Protein AF-A0A3N9VZ91-F1 (afdb_monomer_lite)

InterPro domains:
  IPR015421 Pyridoxal phosphate-dependent transferase, major domain [G3DSA:3.40.640.10] (57-132)
  IPR015424 Pyridoxal phosphate-dependent transferase [SSF53383] (10-124)
  IPR051151 Group II amino acid decarboxylase [PTHR46101] (21-131)

Sequence (132 aa):
MTGHQSLSLADAADLSHAPIDVTAVLDHLIHESDAAAATSIGFPGAVDLHYGEVLTRLGNRLWNNIGDPADLGGVAHTRVLERAVIAWVADTLAMPLDDRWGYVTTGGTEGNLSALHTAHHRHPTARIYYST

Radius of gyration: 21.86 Å; chains: 1; bounding box: 55×38×54 Å

Organism: NCBI:txid2203716

Foldseek 3Di:
DPDDPPDDLCRLPDPVDPDHPPVSNVVVVVVVCVVCVVPPPPDPDDPPDDCPVVCVVPVVDDEDPPDALPDPDDDRYDSVVQVVVQVVVCVVVVHDPVPGGDGDDPDDVVVVVVVVVVVCVVPVPDDDDDDD

Secondary structure (DSSP, 8-state):
--------HHHHT-TTSSSP-HHHHHHHHHHHHHHHHTT--SS--------HHHHHHHTTS-----S-TT----SS--HHHHHHHHHHHHHHTT--TTS------SSHHHHHHHHHHHHHHH-TTPPP----

Structure (mmCIF, N/CA/C/O backbone):
data_AF-A0A3N9VZ91-F1
#
_entry.id   AF-A0A3N9VZ91-F1
#
loop_
_atom_site.group_PDB
_atom_site.id
_atom_site.type_symbol
_atom_site.label_atom_id
_atom_site.label_alt_id
_atom_site.label_comp_id
_atom_site.label_asym_id
_atom_site.label_entity_id
_atom_site.label_seq_id
_atom_site.pdbx_PDB_ins_code
_atom_site.Cartn_x
_atom_site.Cartn_y
_atom_site.Cartn_z
_atom_site.occupancy
_atom_site.B_iso_or_equiv
_atom_site.auth_seq_id
_atom_site.auth_comp_id
_atom_site.auth_asym_id
_atom_site.auth_atom_id
_atom_site.pdbx_PDB_model_num
ATOM 1 N N . MET A 1 1 ? 35.313 16.850 -30.573 1.00 36.25 1 MET A N 1
ATOM 2 C CA . MET A 1 1 ? 34.968 16.503 -29.178 1.00 36.25 1 MET A CA 1
ATOM 3 C C . MET A 1 1 ? 33.882 17.456 -28.710 1.00 36.25 1 MET A C 1
ATOM 5 O O . MET A 1 1 ? 34.180 18.479 -28.111 1.00 36.25 1 MET A O 1
ATOM 9 N N . THR A 1 2 ? 32.633 17.179 -29.068 1.00 37.06 2 THR A N 1
ATOM 10 C CA . THR A 1 2 ? 31.469 17.861 -28.495 1.00 37.06 2 THR A CA 1
ATOM 11 C C . THR A 1 2 ? 31.187 17.196 -27.157 1.00 37.06 2 THR A C 1
ATOM 13 O O . THR A 1 2 ? 30.876 16.008 -27.118 1.00 37.06 2 THR A O 1
ATOM 16 N N . GLY A 1 3 ? 31.408 17.920 -26.061 1.00 40.44 3 GLY A N 1
ATOM 17 C CA . GLY A 1 3 ? 31.079 17.429 -24.729 1.00 40.44 3 GLY A CA 1
ATOM 18 C C . GLY A 1 3 ? 29.573 17.224 -24.639 1.00 40.44 3 GLY A C 1
ATOM 19 O O . GLY A 1 3 ? 28.821 18.186 -24.776 1.00 40.44 3 GLY A O 1
ATOM 20 N N . HIS A 1 4 ? 29.136 15.982 -24.440 1.00 45.62 4 HIS A N 1
ATOM 21 C CA . HIS A 1 4 ? 27.791 15.727 -23.948 1.00 45.62 4 HIS A CA 1
ATOM 22 C C . HIS A 1 4 ? 27.717 16.336 -22.548 1.00 45.62 4 HIS A C 1
ATOM 24 O O . HIS A 1 4 ? 28.293 15.806 -21.600 1.00 45.62 4 HIS A O 1
ATOM 30 N N . GLN A 1 5 ? 27.068 17.493 -22.432 1.00 54.03 5 GLN A N 1
ATOM 31 C CA . GLN A 1 5 ? 26.573 17.967 -21.149 1.00 54.03 5 GLN A CA 1
ATOM 32 C C . GLN A 1 5 ? 25.629 16.876 -20.637 1.00 54.03 5 GLN A C 1
ATOM 34 O O . GLN A 1 5 ? 24.631 16.575 -21.290 1.00 54.03 5 GLN A O 1
ATOM 39 N N . SER A 1 6 ? 25.986 16.228 -19.528 1.00 60.03 6 SER A N 1
ATOM 40 C CA . SER A 1 6 ? 25.072 15.321 -18.842 1.00 60.03 6 SER A CA 1
ATOM 41 C C . SER A 1 6 ? 23.910 16.176 -18.343 1.00 60.03 6 SER A C 1
ATOM 43 O O . SER A 1 6 ? 24.093 16.961 -17.414 1.00 60.03 6 SER A O 1
ATOM 45 N N . LEU A 1 7 ? 22.759 16.099 -19.012 1.00 65.19 7 LEU A N 1
ATOM 46 C CA . LEU A 1 7 ? 21.513 16.692 -18.523 1.00 65.19 7 LEU A CA 1
ATOM 47 C C . LEU A 1 7 ? 21.244 16.142 -17.119 1.00 65.19 7 LEU A C 1
ATOM 49 O O . LEU A 1 7 ? 21.431 14.946 -16.881 1.00 65.19 7 LEU A O 1
ATOM 53 N N . SER A 1 8 ? 20.862 17.010 -16.181 1.00 83.31 8 SER A N 1
ATOM 54 C CA . SER A 1 8 ? 20.457 16.550 -14.854 1.00 83.31 8 SER A CA 1
ATOM 55 C C . SER A 1 8 ? 19.110 15.823 -14.957 1.00 83.31 8 SER A C 1
ATOM 57 O O . SER A 1 8 ? 18.299 16.153 -15.823 1.00 83.31 8 SER A O 1
ATOM 59 N N . LEU A 1 9 ? 18.843 14.848 -14.079 1.00 84.94 9 LEU A N 1
ATOM 60 C CA . LEU A 1 9 ? 17.543 14.161 -14.045 1.00 84.94 9 LEU A CA 1
ATOM 61 C C . LEU A 1 9 ? 16.382 15.150 -13.880 1.00 84.94 9 LEU A C 1
ATOM 63 O O . LEU A 1 9 ? 15.331 14.970 -14.486 1.00 84.94 9 LEU A O 1
ATOM 67 N N . ALA A 1 10 ? 16.586 16.203 -13.083 1.00 86.12 10 ALA A N 1
ATOM 68 C CA . ALA A 1 10 ? 15.593 17.247 -12.861 1.00 86.12 10 ALA A CA 1
ATOM 69 C C . ALA A 1 10 ? 15.240 17.988 -14.160 1.00 86.12 10 ALA A C 1
ATOM 71 O O . ALA A 1 10 ? 14.060 18.196 -14.427 1.00 86.12 10 ALA A O 1
ATOM 72 N N . ASP A 1 11 ? 16.239 18.319 -14.984 1.00 82.50 11 ASP A N 1
ATOM 73 C CA . ASP A 1 11 ? 16.010 18.953 -16.287 1.00 82.50 11 ASP A CA 1
ATOM 74 C C . ASP A 1 11 ? 15.363 17.971 -17.276 1.00 82.50 11 ASP A C 1
ATOM 76 O O . ASP A 1 11 ? 14.463 18.336 -18.027 1.00 82.50 11 ASP A O 1
ATOM 80 N N . ALA A 1 12 ? 15.796 16.705 -17.264 1.00 81.50 12 ALA A N 1
ATOM 81 C CA . ALA A 1 12 ? 15.262 15.667 -18.143 1.00 81.50 12 ALA A CA 1
ATOM 82 C C . ALA A 1 12 ? 13.802 15.294 -17.816 1.00 81.50 12 ALA A C 1
ATOM 84 O O . ALA A 1 12 ? 13.056 14.910 -18.713 1.00 81.50 12 ALA A O 1
ATOM 85 N N . ALA A 1 13 ? 13.388 15.414 -16.552 1.00 86.81 13 ALA A N 1
ATOM 86 C CA . ALA A 1 13 ? 12.039 15.104 -16.079 1.00 86.81 13 ALA A CA 1
ATOM 87 C C . ALA A 1 13 ? 11.102 16.329 -16.021 1.00 86.81 13 ALA A C 1
ATOM 89 O O . ALA A 1 13 ? 9.970 16.210 -15.542 1.00 86.81 13 ALA A O 1
ATOM 90 N N . ASP A 1 14 ? 11.539 17.501 -16.492 1.00 86.56 14 ASP A N 1
ATOM 91 C CA . ASP A 1 14 ? 10.735 18.720 -16.451 1.00 86.56 14 ASP A CA 1
ATOM 92 C C . ASP A 1 14 ? 9.564 18.670 -17.450 1.00 86.56 14 ASP A C 1
ATOM 94 O O . ASP A 1 14 ? 9.702 18.895 -18.656 1.00 86.56 14 ASP A O 1
ATOM 98 N N . LEU A 1 15 ? 8.364 18.426 -16.915 1.00 88.12 15 LEU A N 1
ATOM 99 C CA . LEU A 1 15 ? 7.108 18.373 -17.670 1.00 88.12 15 LEU A CA 1
ATOM 100 C C . LEU A 1 15 ? 6.733 19.702 -18.345 1.00 88.12 15 LEU A C 1
ATOM 102 O O . LEU A 1 15 ? 5.866 19.707 -19.220 1.00 88.12 15 LEU A O 1
ATOM 106 N N . SER A 1 16 ? 7.347 20.824 -17.957 1.00 88.81 16 SER A N 1
ATOM 107 C CA . SER A 1 16 ? 7.090 22.124 -18.580 1.00 88.81 16 SER A CA 1
ATOM 108 C C . SER A 1 16 ? 7.803 22.311 -19.928 1.00 88.81 16 SER A C 1
ATOM 110 O O . SER A 1 16 ? 7.385 23.164 -20.712 1.00 88.81 16 SER A O 1
ATOM 112 N N . HIS A 1 17 ? 8.796 21.471 -20.253 1.00 73.19 17 HIS A N 1
ATOM 113 C CA . HIS A 1 17 ? 9.620 21.575 -21.464 1.00 73.19 17 HIS A CA 1
ATOM 114 C C . HIS A 1 17 ? 9.489 20.347 -22.385 1.00 73.19 17 HIS A C 1
ATOM 116 O O . HIS A 1 17 ? 10.466 19.681 -22.718 1.00 73.19 17 HIS A O 1
ATOM 122 N N . ALA A 1 18 ? 8.269 20.047 -22.843 1.00 79.88 18 ALA A N 1
ATOM 123 C CA . ALA A 1 18 ? 8.031 18.950 -23.785 1.00 79.88 18 ALA A CA 1
ATOM 124 C C . ALA A 1 18 ? 8.713 19.184 -25.160 1.00 79.88 18 ALA A C 1
ATOM 126 O O . ALA A 1 18 ? 8.660 20.302 -25.684 1.00 79.88 18 ALA A O 1
ATOM 127 N N . PRO A 1 19 ? 9.270 18.135 -25.802 1.00 83.69 19 PRO A N 1
ATOM 128 C CA . PRO A 1 19 ? 9.142 16.715 -25.452 1.00 83.69 19 PRO A CA 1
ATOM 129 C C . PRO A 1 19 ? 10.175 16.219 -24.422 1.00 83.69 19 PRO A C 1
ATOM 131 O O . PRO A 1 19 ? 11.354 16.537 -24.519 1.00 83.69 19 PRO A O 1
ATOM 134 N N . ILE A 1 20 ? 9.728 15.366 -23.492 1.00 88.31 20 ILE A N 1
ATOM 135 C CA . ILE A 1 20 ? 10.600 14.647 -22.549 1.00 88.31 20 ILE A CA 1
ATOM 136 C C . ILE A 1 20 ? 11.147 13.382 -23.203 1.00 88.31 20 ILE A C 1
ATOM 138 O O . ILE A 1 20 ? 10.390 12.593 -23.777 1.00 88.31 20 ILE A O 1
ATOM 142 N N . ASP A 1 21 ? 12.447 13.148 -23.043 1.00 87.44 21 ASP A N 1
ATOM 143 C CA . ASP A 1 21 ? 13.050 11.850 -23.330 1.00 87.44 21 ASP A CA 1
ATOM 144 C C . ASP A 1 21 ? 12.761 10.868 -22.183 1.00 87.44 21 ASP A C 1
ATOM 146 O O . ASP A 1 21 ? 13.521 10.735 -21.223 1.00 87.44 21 ASP A O 1
ATOM 150 N N . VAL A 1 22 ? 11.618 10.182 -22.281 1.00 91.06 22 VAL A N 1
ATOM 151 C CA . VAL A 1 22 ? 11.162 9.207 -21.275 1.00 91.06 22 VAL A CA 1
ATOM 152 C C . VAL A 1 22 ? 12.174 8.076 -21.089 1.00 91.06 22 VAL A C 1
ATOM 154 O O . VAL A 1 22 ? 12.354 7.605 -19.971 1.00 91.06 22 VAL A O 1
ATOM 157 N N . THR A 1 23 ? 12.853 7.651 -22.158 1.00 91.00 23 THR A N 1
ATOM 158 C CA . THR A 1 23 ? 13.820 6.546 -22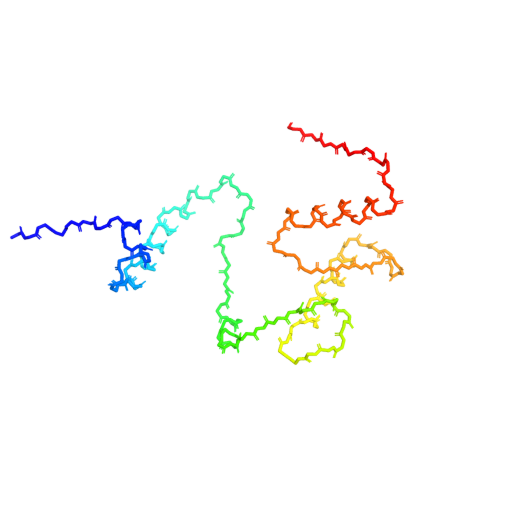.074 1.00 91.00 23 THR A CA 1
ATOM 159 C C . THR A 1 23 ? 15.037 6.983 -21.270 1.00 91.00 23 THR A C 1
ATOM 161 O O . THR A 1 23 ? 15.415 6.293 -20.330 1.00 91.00 23 THR A O 1
ATOM 164 N N . ALA A 1 24 ? 15.579 8.171 -21.559 1.00 87.62 24 ALA A N 1
ATOM 165 C CA . ALA A 1 24 ? 16.710 8.714 -20.811 1.00 87.62 24 ALA A CA 1
ATOM 166 C C . ALA A 1 24 ? 16.399 8.894 -19.314 1.00 87.62 24 ALA A C 1
ATOM 168 O O . ALA A 1 24 ? 17.247 8.594 -18.475 1.00 87.62 24 ALA A O 1
ATOM 169 N N . VAL A 1 25 ? 15.184 9.338 -18.966 1.00 92.50 25 VAL A N 1
ATOM 170 C CA . VAL A 1 25 ? 14.747 9.463 -17.563 1.00 92.50 25 VAL A CA 1
ATOM 171 C C . VAL A 1 25 ? 14.684 8.096 -16.875 1.00 92.50 25 VAL A C 1
ATOM 173 O O . VAL A 1 25 ? 15.201 7.944 -15.769 1.00 92.50 25 VAL A O 1
ATOM 176 N N . LEU A 1 26 ? 14.066 7.098 -17.515 1.00 94.69 26 LEU A N 1
ATOM 177 C CA . LEU A 1 26 ? 13.930 5.757 -16.939 1.00 94.69 26 LEU A CA 1
ATOM 178 C C . LEU A 1 26 ? 15.287 5.060 -16.773 1.00 94.69 26 LEU A C 1
ATOM 180 O O . LEU A 1 26 ? 15.554 4.511 -15.705 1.00 94.69 26 LEU A O 1
ATOM 184 N N . ASP A 1 27 ? 16.156 5.128 -17.783 1.00 93.31 27 ASP A N 1
ATOM 185 C CA . ASP A 1 27 ? 17.495 4.530 -17.735 1.00 93.31 27 ASP A CA 1
ATOM 186 C C . ASP A 1 27 ? 18.353 5.168 -16.634 1.00 93.31 27 ASP A C 1
ATOM 188 O O . ASP A 1 27 ? 19.069 4.467 -15.915 1.00 93.31 27 ASP A O 1
ATOM 192 N N . HIS A 1 28 ? 18.253 6.490 -16.458 1.00 92.31 28 HIS A N 1
ATOM 193 C CA . HIS A 1 28 ? 18.952 7.196 -15.388 1.00 92.31 28 HIS A CA 1
ATOM 194 C C . HIS A 1 28 ? 18.489 6.736 -13.997 1.00 92.31 28 HIS A C 1
ATOM 196 O O . HIS A 1 28 ? 19.323 6.402 -13.158 1.00 92.31 28 HIS A O 1
ATOM 202 N N . LEU A 1 29 ? 17.173 6.655 -13.763 1.00 93.69 29 LEU A N 1
ATOM 203 C CA . LEU A 1 29 ? 16.604 6.198 -12.488 1.00 93.69 29 LEU A CA 1
ATOM 204 C C . LEU A 1 29 ? 17.017 4.759 -12.141 1.00 93.69 29 LEU A C 1
ATOM 206 O O . LEU A 1 29 ? 17.338 4.468 -10.988 1.00 93.69 29 LEU A O 1
ATOM 210 N N . ILE A 1 30 ? 17.027 3.860 -13.131 1.00 93.62 30 ILE A N 1
ATOM 211 C CA . ILE A 1 30 ? 17.480 2.474 -12.945 1.00 93.62 30 ILE A CA 1
ATOM 212 C C . ILE A 1 30 ? 18.965 2.452 -12.578 1.00 93.62 30 ILE A C 1
ATOM 214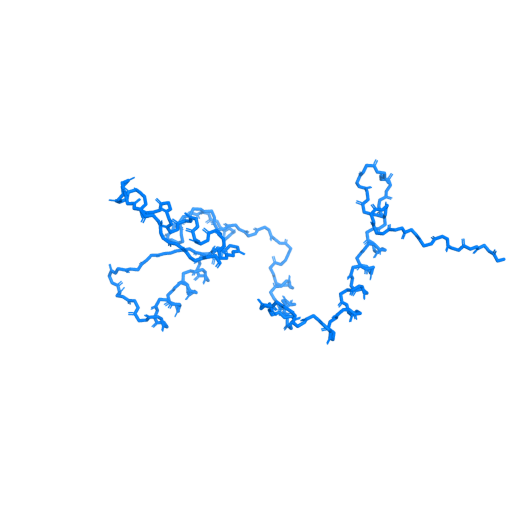 O O . ILE A 1 30 ? 19.343 1.794 -11.611 1.00 93.62 30 ILE A O 1
ATOM 218 N N . HIS A 1 31 ? 19.798 3.213 -13.294 1.00 94.00 31 HIS A N 1
ATOM 219 C CA . HIS A 1 31 ? 21.230 3.284 -13.015 1.00 94.00 31 HIS A CA 1
ATOM 220 C C . HIS A 1 31 ? 21.526 3.781 -11.593 1.00 94.00 31 HIS A C 1
ATOM 222 O O . HIS A 1 31 ? 22.354 3.190 -10.899 1.00 94.00 31 HIS A O 1
ATOM 228 N N . GLU A 1 32 ? 20.851 4.844 -11.140 1.00 92.12 32 GLU A N 1
ATOM 229 C CA . GLU A 1 32 ? 21.008 5.355 -9.773 1.00 92.12 32 GLU A CA 1
ATOM 230 C C . GLU A 1 32 ? 20.576 4.323 -8.721 1.00 92.12 32 GLU A C 1
ATOM 232 O O . GLU A 1 32 ? 21.282 4.117 -7.729 1.00 92.12 32 GLU A O 1
ATOM 237 N N . SER A 1 33 ? 19.455 3.631 -8.956 1.00 92.00 33 SER A N 1
ATOM 238 C CA . SER A 1 33 ? 18.968 2.560 -8.081 1.00 92.00 33 SER A CA 1
ATOM 239 C C . SER A 1 33 ? 19.968 1.403 -7.983 1.00 92.00 33 SER A C 1
ATOM 241 O O . SER A 1 33 ? 20.313 0.977 -6.879 1.00 92.00 33 SER A O 1
ATOM 243 N N . ASP A 1 34 ? 20.482 0.922 -9.118 1.00 93.19 34 ASP A N 1
ATOM 244 C CA . ASP A 1 34 ? 21.445 -0.182 -9.173 1.00 93.19 34 ASP A CA 1
ATOM 245 C C . ASP A 1 34 ? 22.773 0.184 -8.493 1.00 93.19 34 ASP A C 1
ATOM 247 O O . ASP A 1 34 ? 23.346 -0.625 -7.758 1.00 93.19 34 ASP A O 1
ATOM 251 N N . ALA A 1 35 ? 23.249 1.419 -8.680 1.00 94.06 35 ALA A N 1
ATOM 252 C CA . ALA A 1 35 ? 24.475 1.908 -8.052 1.00 94.06 35 ALA A CA 1
ATOM 253 C C . ALA A 1 35 ? 24.365 1.985 -6.517 1.00 94.06 35 ALA A C 1
ATOM 255 O O . ALA A 1 35 ? 25.346 1.727 -5.813 1.00 94.06 35 ALA A O 1
ATOM 256 N N . ALA A 1 36 ? 23.182 2.318 -5.989 1.00 91.31 36 ALA A N 1
ATOM 257 C CA . ALA A 1 36 ? 22.924 2.409 -4.552 1.00 91.31 36 ALA A CA 1
ATOM 258 C C . ALA A 1 36 ? 22.515 1.073 -3.901 1.00 91.31 36 ALA A C 1
ATOM 260 O O . ALA A 1 36 ? 22.564 0.951 -2.675 1.00 91.31 36 ALA A O 1
ATOM 261 N N . ALA A 1 37 ? 22.131 0.058 -4.683 1.00 90.94 37 ALA A N 1
ATOM 262 C CA . ALA A 1 37 ? 21.531 -1.176 -4.171 1.00 90.94 37 ALA A CA 1
ATOM 263 C C . ALA A 1 37 ? 22.383 -1.875 -3.095 1.00 90.94 37 ALA A C 1
ATOM 265 O O . ALA A 1 37 ? 21.865 -2.280 -2.056 1.00 90.94 37 ALA A O 1
ATOM 266 N N . ALA A 1 38 ? 23.703 -1.962 -3.296 1.00 90.62 38 ALA A N 1
ATOM 267 C CA . ALA A 1 38 ? 24.613 -2.636 -2.366 1.00 90.62 38 ALA A CA 1
ATOM 268 C C . ALA A 1 38 ? 24.753 -1.935 -0.999 1.00 90.62 38 ALA A C 1
ATOM 270 O O . ALA A 1 38 ? 25.212 -2.551 -0.037 1.00 90.62 38 ALA A O 1
ATOM 271 N N . THR A 1 39 ? 24.389 -0.653 -0.905 1.00 92.88 39 THR A N 1
ATOM 272 C CA . THR A 1 39 ? 24.540 0.170 0.306 1.00 92.88 39 THR A CA 1
ATOM 273 C C . THR A 1 39 ? 23.207 0.659 0.874 1.00 92.88 39 THR A C 1
ATOM 275 O O . THR A 1 39 ? 23.190 1.273 1.944 1.00 92.88 39 THR A O 1
ATOM 278 N N . SER A 1 40 ? 22.082 0.343 0.227 1.00 90.50 40 SER A N 1
ATOM 279 C CA . SER A 1 40 ? 20.730 0.689 0.679 1.00 90.50 40 SER A CA 1
ATOM 280 C C . SER A 1 40 ? 20.250 -0.229 1.815 1.00 90.50 40 SER A C 1
ATOM 282 O O . SER A 1 40 ? 19.339 -1.037 1.664 1.00 90.50 40 SER A O 1
ATOM 284 N N . ILE A 1 41 ? 20.906 -0.126 2.974 1.00 91.75 41 ILE A N 1
ATOM 285 C CA . ILE A 1 41 ? 20.657 -0.967 4.163 1.00 91.75 41 ILE A CA 1
ATOM 286 C C . ILE A 1 41 ? 20.207 -0.163 5.394 1.00 91.75 41 ILE A C 1
ATOM 288 O O . ILE A 1 41 ? 20.100 -0.704 6.491 1.00 91.75 41 ILE A O 1
ATOM 292 N N . GLY A 1 42 ? 19.978 1.144 5.231 1.00 94.12 42 GLY A N 1
ATOM 293 C CA . GLY A 1 42 ? 19.663 2.065 6.330 1.00 94.12 42 GLY A CA 1
ATOM 294 C C . GLY A 1 42 ? 18.186 2.129 6.731 1.00 94.12 42 GLY A C 1
ATOM 295 O O . GLY A 1 42 ? 17.872 2.725 7.758 1.00 94.12 42 GLY A O 1
ATOM 296 N N . PHE A 1 43 ? 17.284 1.538 5.943 1.00 91.88 43 PHE A N 1
ATOM 297 C CA . PHE A 1 43 ? 15.838 1.574 6.175 1.00 91.88 43 PHE A CA 1
ATOM 298 C C . PHE A 1 43 ? 15.203 0.194 5.955 1.00 91.88 43 PHE A C 1
ATOM 300 O O . PHE A 1 43 ? 15.659 -0.557 5.093 1.00 91.88 43 PHE A O 1
ATOM 307 N N . PRO A 1 44 ? 14.137 -0.149 6.702 1.00 89.88 44 PRO A N 1
ATOM 308 C CA . PRO A 1 44 ? 13.436 -1.418 6.548 1.00 89.88 44 PRO A CA 1
ATOM 309 C C . PRO A 1 44 ? 12.533 -1.381 5.308 1.00 89.88 44 PRO A C 1
ATOM 311 O O . PRO A 1 44 ? 11.355 -1.035 5.389 1.00 89.88 44 PRO A O 1
ATOM 314 N N . GLY A 1 45 ? 13.093 -1.731 4.153 1.00 87.00 45 GLY A N 1
ATOM 315 C CA . GLY A 1 45 ? 12.368 -1.871 2.894 1.00 87.00 45 GLY A CA 1
ATOM 316 C C . GLY A 1 45 ? 12.828 -3.112 2.137 1.00 87.00 45 GLY A C 1
ATOM 317 O O . GLY A 1 45 ? 14.022 -3.395 2.080 1.00 87.00 45 GLY A O 1
ATOM 318 N N . ALA A 1 46 ? 11.882 -3.856 1.565 1.00 87.50 46 ALA A N 1
ATOM 319 C CA . ALA A 1 46 ? 12.208 -4.931 0.634 1.00 87.50 46 ALA A CA 1
ATOM 320 C C . ALA A 1 46 ? 12.712 -4.323 -0.684 1.00 87.50 46 ALA A C 1
ATOM 322 O O . ALA A 1 46 ? 12.069 -3.428 -1.234 1.00 87.50 46 ALA A O 1
ATOM 323 N N . VAL A 1 47 ? 13.853 -4.806 -1.176 1.00 86.19 47 VAL A N 1
ATOM 324 C CA . VAL A 1 47 ? 14.520 -4.295 -2.391 1.00 86.19 47 VAL A CA 1
ATOM 325 C C . VAL A 1 47 ? 14.551 -5.320 -3.527 1.00 86.19 47 VAL A C 1
ATOM 327 O O . VAL A 1 47 ? 14.839 -4.981 -4.667 1.00 86.19 47 VAL A O 1
ATOM 330 N N . ASP A 1 48 ? 14.210 -6.570 -3.238 1.00 88.06 48 ASP A N 1
ATOM 331 C CA . ASP A 1 48 ? 14.233 -7.728 -4.133 1.00 88.06 48 ASP A CA 1
ATOM 332 C C . ASP A 1 48 ? 12.828 -8.089 -4.653 1.00 88.06 48 ASP A C 1
ATOM 334 O O . ASP A 1 48 ? 12.448 -9.253 -4.780 1.00 88.06 48 ASP A O 1
ATOM 338 N N . LEU A 1 49 ? 12.024 -7.068 -4.957 1.00 90.25 49 LEU A N 1
ATOM 339 C CA . LEU A 1 49 ? 10.635 -7.224 -5.386 1.00 90.25 49 LEU A CA 1
ATOM 340 C C . LEU A 1 49 ? 10.550 -7.523 -6.889 1.00 90.25 49 LEU A C 1
ATOM 342 O O . LEU A 1 49 ? 11.056 -6.765 -7.713 1.00 90.25 49 LEU A O 1
ATOM 346 N N . HIS A 1 50 ? 9.837 -8.589 -7.266 1.00 92.25 50 HIS A N 1
ATOM 347 C CA . HIS A 1 50 ? 9.641 -8.961 -8.669 1.00 92.25 50 HIS A CA 1
ATOM 348 C C . HIS A 1 50 ? 8.155 -9.075 -9.043 1.00 92.25 50 HIS A C 1
ATOM 350 O O . HIS A 1 50 ? 7.500 -10.091 -8.805 1.00 92.25 50 HIS A O 1
ATOM 356 N N . TYR A 1 51 ? 7.629 -8.044 -9.710 1.00 93.00 51 TYR A N 1
ATOM 357 C CA . TYR A 1 51 ? 6.213 -7.950 -10.100 1.00 93.00 51 TYR A CA 1
ATOM 358 C C . TYR A 1 51 ? 5.909 -8.397 -11.536 1.00 93.00 51 TYR A C 1
ATOM 360 O O . TYR A 1 51 ? 4.768 -8.271 -11.986 1.00 93.00 51 TYR A O 1
ATOM 368 N N . GLY A 1 52 ? 6.898 -8.917 -12.273 1.00 96.12 52 GLY A N 1
ATOM 369 C CA . GLY A 1 52 ? 6.774 -9.179 -13.714 1.00 96.12 52 GLY A CA 1
ATOM 370 C C . GLY A 1 52 ? 5.577 -10.061 -14.083 1.00 96.12 52 GLY A C 1
ATOM 371 O O . GLY A 1 52 ? 4.884 -9.793 -15.066 1.00 96.12 52 GLY A O 1
ATOM 372 N N . GLU A 1 53 ? 5.270 -11.063 -13.256 1.00 94.75 53 GLU A N 1
ATOM 373 C CA . GLU A 1 53 ? 4.139 -11.962 -13.482 1.00 94.75 53 GLU A CA 1
ATOM 374 C C . GLU A 1 53 ? 2.784 -11.231 -13.447 1.00 94.75 53 GLU A C 1
ATOM 376 O O . GLU A 1 53 ? 1.924 -11.440 -14.316 1.00 94.75 53 GLU A O 1
ATOM 381 N N . VAL A 1 54 ? 2.617 -10.360 -12.450 1.00 94.19 54 VAL A N 1
ATOM 382 C CA . VAL A 1 54 ? 1.406 -9.568 -12.224 1.00 94.19 54 VAL A CA 1
ATOM 383 C C . VAL A 1 54 ? 1.281 -8.499 -13.303 1.00 94.19 54 VAL A C 1
ATOM 385 O O . VAL A 1 54 ? 0.233 -8.397 -13.938 1.00 94.19 54 VAL A O 1
ATOM 388 N N . LEU A 1 55 ? 2.358 -7.754 -13.573 1.00 95.31 55 LEU A N 1
ATOM 389 C CA . LEU A 1 55 ? 2.367 -6.681 -14.570 1.00 95.31 55 LEU A CA 1
ATOM 390 C C . LEU A 1 55 ? 2.064 -7.202 -15.980 1.00 95.31 55 LEU A C 1
ATOM 392 O O . LEU A 1 55 ? 1.255 -6.601 -16.682 1.00 95.31 55 LEU A O 1
ATOM 396 N N . THR A 1 56 ? 2.603 -8.365 -16.362 1.00 96.81 56 THR A N 1
ATOM 397 C CA . THR A 1 56 ? 2.331 -8.983 -17.675 1.00 96.81 56 THR A CA 1
ATOM 398 C C . THR A 1 56 ? 0.843 -9.291 -17.880 1.00 96.81 56 THR A C 1
ATOM 400 O O . THR A 1 56 ? 0.323 -9.166 -18.987 1.00 96.81 56 THR A O 1
ATOM 403 N N . ARG A 1 57 ? 0.129 -9.696 -16.821 1.00 94.62 57 ARG A N 1
ATOM 404 C CA . ARG A 1 57 ? -1.291 -10.083 -16.910 1.00 94.62 57 ARG A CA 1
ATOM 405 C C . ARG A 1 57 ? -2.244 -8.913 -16.676 1.00 94.62 57 ARG A C 1
ATOM 407 O O . ARG A 1 57 ? -3.294 -8.834 -17.318 1.00 94.62 57 ARG A O 1
ATOM 414 N N . LEU A 1 58 ? -1.900 -8.031 -15.740 1.00 94.56 58 LEU A N 1
ATOM 415 C CA . LEU A 1 58 ? -2.804 -7.021 -15.192 1.00 94.56 58 LEU A CA 1
ATOM 416 C C . LEU A 1 58 ? -2.433 -5.583 -15.573 1.00 94.56 58 LEU A C 1
ATOM 418 O O . LEU A 1 58 ? -3.323 -4.738 -15.549 1.00 94.56 58 LEU A O 1
ATOM 422 N N . GLY A 1 59 ? -1.185 -5.304 -15.966 1.00 94.94 59 GLY A N 1
ATOM 423 C CA . GLY A 1 59 ? -0.640 -3.944 -16.102 1.00 94.94 59 GLY A CA 1
ATOM 424 C C . GLY A 1 59 ? -1.267 -3.074 -17.194 1.00 94.94 59 GLY A C 1
ATOM 425 O O . GLY A 1 59 ? -1.199 -1.854 -17.116 1.00 94.94 59 GLY A O 1
ATOM 426 N N . ASN A 1 60 ? -1.948 -3.675 -18.173 1.00 95.81 60 ASN A N 1
ATOM 427 C CA . ASN A 1 60 ? -2.590 -2.947 -19.278 1.00 95.81 60 ASN A CA 1
ATOM 428 C C . ASN A 1 60 ? -4.064 -2.595 -18.998 1.00 95.81 60 ASN A C 1
ATOM 430 O O . ASN A 1 60 ? -4.839 -2.373 -19.930 1.00 95.81 60 ASN A O 1
ATOM 434 N N . ARG A 1 61 ? -4.493 -2.627 -17.730 1.00 93.56 61 ARG A N 1
ATOM 435 C CA . ARG A 1 61 ? -5.874 -2.348 -17.312 1.00 93.56 61 ARG A CA 1
ATOM 436 C C . ARG A 1 61 ? -5.887 -1.542 -16.018 1.00 93.56 61 ARG A C 1
ATOM 438 O O . ARG A 1 61 ? -5.070 -1.772 -15.132 1.00 93.56 61 ARG A O 1
ATOM 445 N N . LEU A 1 62 ? -6.860 -0.642 -15.895 1.00 93.75 62 LEU A N 1
ATOM 446 C CA . LEU A 1 62 ? -7.153 0.023 -14.630 1.00 93.75 62 LEU A CA 1
ATOM 447 C C . LEU A 1 62 ? -7.888 -0.954 -13.708 1.00 93.75 62 LEU A C 1
ATOM 449 O O . LEU A 1 62 ? -9.005 -1.370 -14.014 1.00 93.75 62 LEU A O 1
ATOM 453 N N . TRP A 1 63 ? -7.271 -1.280 -12.577 1.00 95.00 63 TRP A N 1
ATOM 454 C CA . TRP A 1 63 ? -7.892 -2.023 -11.483 1.00 95.00 63 TRP A CA 1
ATOM 455 C C . TRP A 1 63 ? -8.153 -1.069 -10.330 1.00 95.00 63 TRP A C 1
ATOM 457 O O . TRP A 1 63 ? -7.263 -0.309 -9.955 1.00 95.00 63 TRP A O 1
ATOM 467 N N . ASN A 1 64 ? -9.364 -1.090 -9.780 1.00 95.19 64 ASN A N 1
ATOM 468 C CA . ASN A 1 64 ? -9.730 -0.169 -8.716 1.00 95.19 64 ASN A CA 1
ATOM 469 C C . ASN A 1 64 ? -10.695 -0.815 -7.712 1.00 95.19 64 ASN A C 1
ATOM 471 O O . ASN A 1 64 ? -11.847 -1.109 -8.039 1.00 95.19 64 ASN A O 1
ATOM 475 N N . ASN A 1 65 ? -10.229 -1.008 -6.477 1.00 96.25 65 ASN A N 1
ATOM 476 C CA . ASN A 1 65 ? -11.021 -1.536 -5.363 1.00 96.25 65 ASN A CA 1
ATOM 477 C C . ASN A 1 65 ? -11.808 -0.410 -4.681 1.00 96.25 65 ASN A C 1
ATOM 479 O O . ASN A 1 65 ? -11.575 -0.082 -3.528 1.00 96.25 65 ASN A O 1
ATOM 483 N N . ILE A 1 66 ? -12.740 0.209 -5.404 1.00 95.06 66 ILE A N 1
ATOM 484 C CA . ILE A 1 66 ? -13.546 1.318 -4.866 1.00 95.06 66 ILE A CA 1
ATOM 485 C C . ILE A 1 66 ? -14.432 0.816 -3.717 1.00 95.06 66 ILE A C 1
ATOM 487 O O . ILE A 1 66 ? -15.151 -0.156 -3.908 1.00 95.06 66 ILE A O 1
ATOM 491 N N . GLY A 1 67 ? -14.474 1.504 -2.582 1.00 94.31 67 GLY A N 1
ATOM 492 C CA . GLY A 1 67 ? -15.401 1.155 -1.498 1.00 94.31 67 GLY A CA 1
ATOM 493 C C . GLY A 1 67 ? -14.914 0.001 -0.623 1.00 94.31 67 GLY A C 1
ATOM 494 O O . GLY A 1 67 ? -13.715 -0.248 -0.529 1.00 94.31 67 GLY A O 1
ATOM 495 N N . ASP A 1 68 ? -15.847 -0.668 0.052 1.00 96.44 68 ASP A N 1
ATOM 496 C CA . ASP A 1 68 ? -15.528 -1.695 1.044 1.00 96.44 68 ASP A CA 1
ATOM 497 C C . ASP A 1 68 ? -15.066 -3.003 0.363 1.00 96.44 68 ASP A C 1
ATOM 499 O O . ASP A 1 68 ? -15.618 -3.391 -0.673 1.00 96.44 68 ASP A O 1
ATOM 503 N N . PRO A 1 69 ? -14.090 -3.744 0.924 1.00 96.50 69 PRO A N 1
ATOM 504 C CA . PRO A 1 69 ? -13.668 -5.048 0.398 1.00 96.50 69 PRO A CA 1
ATOM 505 C C . PRO A 1 69 ? -14.796 -6.087 0.239 1.00 96.50 69 PRO A C 1
ATOM 507 O O . PRO A 1 69 ? -14.673 -7.017 -0.572 1.00 96.50 69 PRO A O 1
ATOM 510 N N . ALA A 1 70 ? -15.886 -5.955 0.999 1.00 94.81 70 ALA A N 1
ATOM 511 C CA . ALA A 1 70 ? -17.086 -6.783 0.926 1.00 94.81 70 ALA A CA 1
ATOM 512 C C . ALA A 1 70 ? -18.109 -6.310 -0.125 1.00 94.81 70 ALA A C 1
ATOM 514 O O . ALA A 1 70 ? -19.064 -7.043 -0.401 1.00 94.81 70 ALA A O 1
ATOM 515 N N . ASP A 1 71 ? -17.918 -5.143 -0.747 1.00 95.06 71 ASP A N 1
ATOM 516 C CA . ASP A 1 71 ? -18.844 -4.618 -1.749 1.00 95.06 71 ASP A CA 1
ATOM 517 C C . ASP A 1 71 ? -18.901 -5.501 -3.005 1.00 95.06 71 ASP A C 1
ATOM 519 O O . ASP A 1 71 ? -17.884 -5.920 -3.573 1.00 95.06 71 ASP A O 1
ATOM 523 N N . LEU A 1 72 ? -20.127 -5.716 -3.494 1.00 89.81 72 LEU A N 1
ATOM 524 C CA . LEU A 1 72 ? -20.429 -6.543 -4.672 1.00 89.81 72 LEU A CA 1
ATOM 525 C C . LEU A 1 72 ? -20.444 -5.755 -5.997 1.00 89.81 72 LEU A C 1
ATOM 527 O O . LEU A 1 72 ? -20.673 -6.337 -7.055 1.00 89.81 72 LEU A O 1
ATOM 531 N N . GLY A 1 73 ? -20.261 -4.432 -5.951 1.00 91.50 73 GLY A N 1
ATOM 532 C CA . GLY A 1 73 ? -20.370 -3.548 -7.115 1.00 91.50 73 GLY A CA 1
ATOM 533 C C . GLY A 1 73 ? -19.070 -3.377 -7.911 1.00 91.50 73 GLY A C 1
ATOM 534 O O . GLY A 1 73 ? -17.966 -3.481 -7.375 1.00 91.50 73 GLY A O 1
ATOM 535 N N . GLY A 1 74 ? -19.199 -3.010 -9.189 1.00 89.81 74 GLY A N 1
ATOM 536 C CA . GLY A 1 74 ? -18.067 -2.816 -10.105 1.00 89.81 74 GLY A CA 1
ATOM 537 C C . GLY A 1 74 ? -17.641 -4.103 -10.819 1.00 89.81 74 GLY A C 1
ATOM 538 O O . GLY A 1 74 ? -18.223 -5.161 -10.614 1.00 89.81 74 GLY A O 1
ATOM 539 N N . VAL A 1 75 ? -16.650 -3.998 -11.712 1.00 88.81 75 VAL A N 1
ATOM 540 C CA . VAL A 1 75 ? -16.176 -5.136 -12.532 1.00 88.81 75 VAL A CA 1
ATOM 541 C C . VAL A 1 75 ? -14.651 -5.249 -12.518 1.00 88.81 75 VAL A C 1
ATOM 543 O O . VAL A 1 75 ? -14.109 -6.326 -12.300 1.00 88.81 75 VAL A O 1
ATOM 546 N N . ALA A 1 76 ? -13.940 -4.138 -12.725 1.00 95.12 76 ALA A N 1
ATOM 547 C CA . ALA A 1 76 ? -12.479 -4.116 -12.779 1.00 95.12 76 ALA A CA 1
ATOM 548 C C . ALA A 1 76 ? -11.867 -3.867 -11.390 1.00 95.12 76 ALA A C 1
ATOM 550 O O . ALA A 1 76 ? -11.325 -2.797 -11.115 1.00 95.12 76 ALA A O 1
ATOM 551 N N . HIS A 1 77 ? -11.971 -4.858 -10.503 1.00 95.81 77 HIS A N 1
ATOM 552 C CA . HIS A 1 77 ? -11.407 -4.807 -9.154 1.00 95.81 77 HIS A CA 1
ATOM 553 C C . HIS A 1 77 ? -10.746 -6.136 -8.763 1.00 95.81 77 HIS A C 1
ATOM 555 O O . HIS A 1 77 ? -11.021 -7.191 -9.331 1.00 95.81 77 HIS A O 1
ATOM 561 N N . THR A 1 78 ? -9.902 -6.092 -7.738 1.00 96.06 78 THR A N 1
ATOM 562 C CA . THR A 1 78 ? -9.197 -7.230 -7.140 1.00 96.06 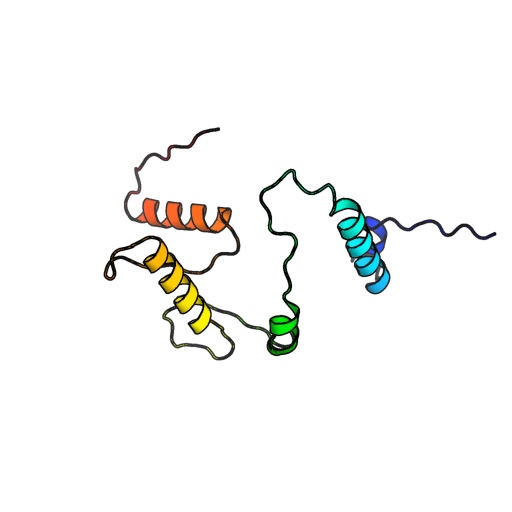78 THR A CA 1
ATOM 563 C C . THR A 1 78 ? -9.613 -7.484 -5.687 1.00 96.06 78 THR A C 1
ATOM 565 O O . THR A 1 78 ? -8.930 -8.229 -4.992 1.00 96.06 78 THR A O 1
ATOM 568 N N . ARG A 1 79 ? -10.756 -6.944 -5.222 1.00 96.62 79 ARG A N 1
ATOM 569 C CA . ARG A 1 79 ? -11.264 -7.125 -3.839 1.00 96.62 79 ARG A CA 1
ATOM 570 C C . ARG A 1 79 ? -11.263 -8.573 -3.322 1.00 96.62 79 ARG A C 1
ATOM 572 O O . ARG A 1 79 ? -11.127 -8.804 -2.1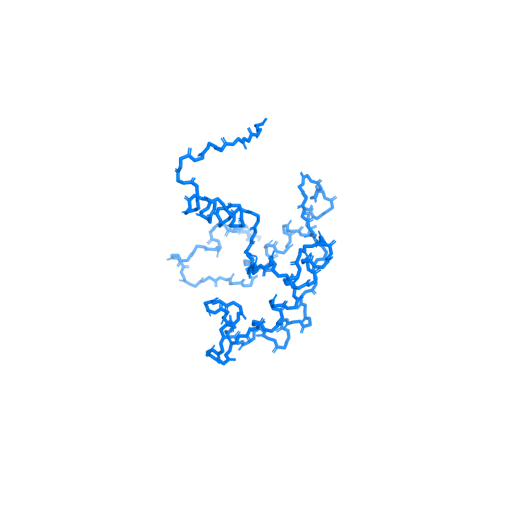30 1.00 96.62 79 ARG A O 1
ATOM 579 N N . VAL A 1 80 ? -11.384 -9.578 -4.196 1.00 95.69 80 VAL A N 1
ATOM 580 C CA . VAL A 1 80 ? -11.239 -10.992 -3.792 1.00 95.69 80 VAL A CA 1
ATOM 581 C C . VAL A 1 80 ? -9.845 -11.311 -3.237 1.00 95.69 80 VAL A C 1
ATOM 583 O O . VAL A 1 80 ? -9.743 -12.028 -2.246 1.00 95.69 80 VAL A O 1
ATOM 586 N N . LEU A 1 81 ? -8.792 -10.750 -3.838 1.00 96.38 81 LEU A N 1
ATOM 587 C CA . LEU A 1 81 ? -7.414 -10.866 -3.363 1.00 96.38 81 LEU A CA 1
ATOM 588 C C . LEU A 1 81 ? -7.220 -10.055 -2.082 1.00 96.38 81 LEU A C 1
ATOM 590 O O . LEU A 1 81 ? -6.622 -10.549 -1.135 1.00 96.38 81 LEU A O 1
ATOM 594 N N . GLU A 1 82 ? -7.786 -8.850 -2.023 1.00 97.62 82 GLU A N 1
ATOM 595 C CA . GLU A 1 82 ? -7.762 -8.008 -0.823 1.00 97.62 82 GLU A CA 1
ATOM 596 C C . GLU A 1 82 ? -8.368 -8.726 0.390 1.00 97.62 82 GLU A C 1
ATOM 598 O O . GLU A 1 82 ? -7.709 -8.851 1.419 1.00 97.62 82 GLU A O 1
ATOM 603 N N . ARG A 1 83 ? -9.568 -9.307 0.253 1.00 96.56 83 ARG A N 1
ATOM 604 C CA . ARG A 1 83 ? -10.185 -10.111 1.320 1.00 96.56 83 ARG A CA 1
ATOM 605 C C . ARG A 1 83 ? -9.342 -11.321 1.715 1.00 96.56 83 ARG A C 1
ATOM 607 O O . ARG A 1 83 ? -9.324 -11.675 2.889 1.00 96.56 83 ARG A O 1
ATOM 614 N N . ALA A 1 84 ? -8.665 -11.961 0.760 1.00 97.75 84 ALA A N 1
ATOM 615 C CA . ALA A 1 84 ? -7.784 -13.088 1.054 1.00 97.75 84 ALA A CA 1
ATOM 616 C C . ALA A 1 84 ? -6.570 -12.652 1.892 1.00 97.75 84 ALA A C 1
ATOM 618 O O . ALA A 1 84 ? -6.236 -13.327 2.862 1.00 97.75 84 ALA A O 1
ATOM 619 N N . VAL A 1 85 ? -5.960 -11.505 1.570 1.00 97.81 85 VAL A N 1
ATOM 620 C CA . VAL A 1 85 ? -4.862 -10.922 2.359 1.00 97.81 85 VAL A CA 1
ATOM 621 C C . VAL A 1 85 ? -5.345 -10.532 3.754 1.00 97.81 85 VAL A C 1
ATOM 623 O O . VAL A 1 85 ? -4.699 -10.892 4.733 1.00 97.81 85 VAL A O 1
ATOM 626 N N . ILE A 1 86 ? -6.497 -9.863 3.865 1.00 97.19 86 ILE A N 1
ATOM 627 C CA . ILE A 1 86 ? -7.085 -9.480 5.160 1.00 97.19 86 ILE A CA 1
ATOM 628 C C . ILE A 1 86 ? -7.326 -10.716 6.028 1.00 97.19 86 ILE A C 1
ATOM 630 O O . ILE A 1 86 ? -6.922 -10.734 7.188 1.00 97.19 86 ILE A O 1
ATOM 634 N N . ALA A 1 87 ? -7.950 -11.757 5.469 1.00 96.62 87 ALA A N 1
ATOM 635 C CA . ALA A 1 87 ? -8.202 -13.001 6.189 1.00 96.62 87 ALA A CA 1
ATOM 636 C C . ALA A 1 87 ? -6.892 -13.658 6.645 1.00 96.62 87 ALA A C 1
ATOM 638 O O . ALA A 1 87 ? -6.764 -14.005 7.814 1.00 96.62 87 ALA A O 1
ATOM 639 N N . TRP A 1 88 ? -5.898 -13.750 5.757 1.00 97.94 88 TRP A N 1
ATOM 640 C CA . TRP A 1 88 ? -4.594 -14.329 6.077 1.00 97.94 88 TRP A CA 1
ATOM 641 C C . TRP A 1 88 ? -3.860 -13.565 7.188 1.00 97.94 88 TRP A C 1
ATOM 643 O O . TRP A 1 88 ? -3.333 -14.191 8.108 1.00 97.94 88 TRP A O 1
ATOM 653 N N . VAL A 1 89 ? -3.851 -12.227 7.155 1.00 97.44 89 VAL A N 1
ATOM 654 C CA . VAL A 1 89 ? -3.252 -11.405 8.222 1.00 97.44 89 VAL A CA 1
ATOM 655 C C . VAL A 1 89 ? -4.016 -11.580 9.534 1.00 97.44 89 VAL A C 1
ATOM 657 O O . VAL A 1 89 ? -3.394 -11.796 10.572 1.00 97.44 89 VAL A O 1
ATOM 660 N N . ALA A 1 90 ? -5.349 -11.530 9.500 1.00 97.00 90 ALA A N 1
ATOM 661 C CA . ALA A 1 90 ? -6.180 -11.690 10.690 1.00 97.00 90 ALA A CA 1
ATOM 662 C C . ALA A 1 90 ? -5.981 -13.064 11.349 1.00 97.00 90 ALA A C 1
ATOM 664 O O . ALA A 1 90 ? -5.843 -13.142 12.568 1.00 97.00 90 ALA A O 1
ATOM 665 N N . ASP A 1 91 ? -5.904 -14.131 10.550 1.00 97.38 91 ASP A N 1
ATOM 666 C CA . ASP A 1 91 ? -5.618 -15.485 11.031 1.00 97.38 91 ASP A CA 1
ATOM 667 C C . ASP A 1 91 ? -4.191 -15.584 11.597 1.00 97.38 91 ASP A C 1
ATOM 669 O O . ASP A 1 91 ? -3.988 -16.144 12.673 1.00 97.38 91 ASP A O 1
ATOM 673 N N . THR A 1 92 ? -3.204 -14.984 10.919 1.00 98.25 92 THR A N 1
ATOM 674 C CA . THR A 1 92 ? -1.799 -14.948 11.370 1.00 98.25 92 THR A CA 1
ATOM 675 C C . THR A 1 92 ? -1.651 -14.246 12.721 1.00 98.25 92 THR A C 1
ATOM 677 O O . THR A 1 92 ? -0.848 -14.662 13.555 1.00 98.25 92 THR A O 1
ATOM 680 N N . LEU 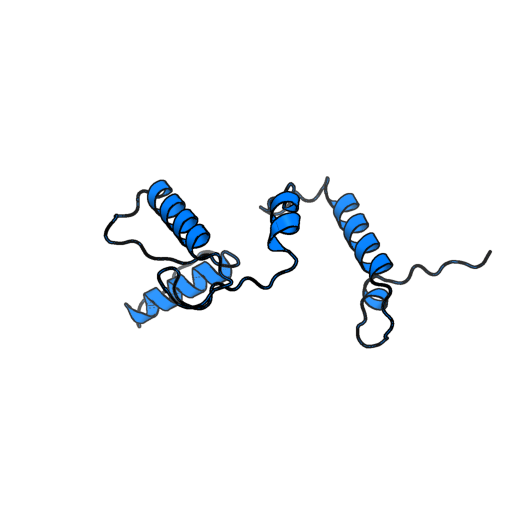A 1 93 ? -2.444 -13.199 12.957 1.00 97.06 93 LEU A N 1
ATOM 681 C CA . LEU A 1 93 ? -2.481 -12.448 14.213 1.00 97.06 93 LEU A CA 1
ATOM 682 C C . LEU A 1 93 ? -3.468 -13.029 15.240 1.00 97.06 93 LEU A C 1
ATOM 684 O O . LEU A 1 93 ? -3.643 -12.436 16.304 1.00 97.06 93 LEU A O 1
ATOM 688 N N . ALA A 1 94 ? -4.099 -14.171 14.943 1.00 96.81 94 ALA A N 1
ATOM 689 C CA . ALA A 1 94 ? -5.099 -14.827 15.786 1.00 96.81 94 ALA A CA 1
ATOM 690 C C . ALA A 1 94 ? -6.246 -13.892 16.226 1.00 96.81 94 ALA A C 1
ATOM 692 O O . ALA A 1 94 ? -6.708 -13.941 17.369 1.00 96.81 94 ALA A O 1
ATOM 693 N N . MET A 1 95 ? -6.706 -13.029 15.318 1.00 96.94 95 MET A N 1
ATOM 694 C CA . MET A 1 95 ? -7.838 -12.139 15.569 1.00 96.94 95 MET A CA 1
ATOM 695 C C . MET A 1 95 ? -9.151 -12.934 15.702 1.00 96.94 95 MET A C 1
ATOM 697 O O . MET A 1 95 ? -9.329 -13.934 14.996 1.00 96.94 95 MET A O 1
ATOM 701 N N . PRO A 1 96 ? -10.103 -12.496 16.550 1.00 95.50 96 PRO A N 1
ATOM 702 C CA . PRO A 1 96 ? -11.407 -13.146 16.663 1.00 95.50 96 PRO A CA 1
ATOM 703 C C . PRO A 1 96 ? -12.148 -13.183 15.321 1.00 95.50 96 PRO A C 1
ATOM 705 O O . PRO A 1 96 ? -12.158 -12.210 14.566 1.00 95.50 96 PRO A O 1
ATOM 708 N N . LEU A 1 97 ? -12.786 -14.318 15.015 1.00 91.44 97 LEU A N 1
ATOM 709 C CA . LEU A 1 97 ? -13.487 -14.522 13.740 1.00 91.44 97 LEU A CA 1
ATOM 710 C C . LEU A 1 97 ? -14.668 -13.564 13.547 1.00 91.44 97 LEU A C 1
ATOM 712 O O . LEU A 1 97 ? -15.003 -13.228 12.411 1.00 91.44 97 LEU A O 1
ATOM 716 N N . ASP A 1 98 ? -15.294 -13.167 14.649 1.00 92.81 98 ASP A N 1
ATOM 717 C CA . ASP A 1 98 ? -16.463 -12.299 14.745 1.00 92.81 98 ASP A CA 1
ATOM 718 C C . ASP A 1 98 ? -16.116 -10.823 15.002 1.00 92.81 98 ASP A C 1
ATOM 720 O O . ASP A 1 98 ? -17.016 -9.987 15.004 1.00 92.81 98 ASP A O 1
ATOM 724 N N . ASP A 1 99 ? -14.830 -10.491 15.158 1.00 90.06 99 ASP A N 1
ATOM 725 C CA . ASP A 1 99 ? -14.346 -9.125 15.401 1.00 90.06 99 ASP A CA 1
ATOM 726 C C . ASP A 1 99 ? -13.114 -8.813 14.541 1.00 90.06 99 ASP A C 1
ATOM 728 O O . ASP A 1 99 ? -12.012 -8.527 15.015 1.00 90.06 99 ASP A O 1
ATOM 732 N N . ARG A 1 100 ? -13.299 -8.927 13.223 1.00 92.19 100 ARG A N 1
ATOM 733 C CA . ARG A 1 100 ? -12.271 -8.603 12.234 1.00 92.19 100 ARG A CA 1
ATOM 734 C C . ARG A 1 100 ? -12.867 -7.896 11.023 1.00 92.19 100 ARG A C 1
ATOM 736 O O . ARG A 1 100 ? -13.791 -8.388 10.382 1.00 92.19 100 ARG A O 1
ATOM 743 N N . TRP A 1 101 ? -12.292 -6.746 10.701 1.00 94.12 101 TRP A N 1
ATOM 744 C CA . TRP A 1 101 ? -12.553 -5.965 9.496 1.00 94.12 101 TRP A CA 1
ATOM 745 C C . TRP A 1 101 ? -11.278 -5.197 9.133 1.00 94.12 101 TRP A C 1
ATOM 747 O O . TRP A 1 101 ? -10.477 -4.870 10.010 1.00 94.12 101 TRP A O 1
ATOM 757 N N . GLY A 1 102 ? -11.077 -4.915 7.849 1.00 95.19 102 GLY A N 1
ATOM 758 C CA . GLY A 1 102 ? -9.947 -4.128 7.370 1.00 95.19 102 GLY A CA 1
ATOM 759 C C . GLY A 1 102 ? -9.991 -3.934 5.860 1.00 95.19 102 GLY A C 1
ATOM 760 O O . GLY A 1 102 ? -10.886 -4.445 5.193 1.00 95.19 102 GLY A O 1
ATOM 761 N N . TYR A 1 103 ? -9.002 -3.217 5.339 1.00 97.31 103 TYR A N 1
ATOM 762 C CA . TYR A 1 103 ? -8.742 -3.008 3.914 1.00 97.31 103 TYR A CA 1
ATOM 763 C C . TYR A 1 103 ? -7.225 -2.919 3.695 1.00 97.31 103 TYR A C 1
ATOM 765 O O . TYR A 1 103 ? -6.468 -2.731 4.654 1.00 97.31 103 TYR A O 1
ATOM 773 N N . VAL A 1 104 ? -6.761 -3.100 2.459 1.00 97.38 104 VAL A N 1
ATOM 774 C CA . VAL A 1 104 ? -5.328 -3.018 2.135 1.00 97.38 104 VAL A CA 1
ATOM 775 C C . VAL A 1 104 ? -4.944 -1.561 1.882 1.00 97.38 104 VAL A C 1
ATOM 777 O O . VAL A 1 104 ? -5.500 -0.910 1.002 1.00 97.38 104 VAL A O 1
ATOM 780 N N . THR A 1 105 ? -3.972 -1.059 2.644 1.00 95.94 105 THR A N 1
ATOM 781 C CA . THR A 1 105 ? -3.486 0.325 2.554 1.00 95.94 105 THR A CA 1
ATOM 782 C C . THR A 1 105 ? -2.223 0.440 1.703 1.00 95.94 105 THR A C 1
ATOM 784 O O . THR A 1 105 ? -1.545 -0.546 1.407 1.00 95.94 105 THR A O 1
ATOM 787 N N . THR A 1 106 ? -1.858 1.672 1.348 1.00 92.00 106 THR A N 1
ATOM 788 C CA . THR A 1 106 ? -0.602 1.987 0.644 1.00 92.00 106 THR A CA 1
ATOM 789 C C . THR A 1 106 ? 0.627 2.005 1.558 1.00 92.00 106 THR A C 1
ATOM 791 O O . THR A 1 106 ? 1.761 1.993 1.081 1.00 92.00 106 THR A O 1
ATOM 794 N N . GLY A 1 107 ? 0.427 2.021 2.878 1.00 94.62 107 GLY A N 1
ATOM 795 C CA . GLY A 1 107 ? 1.507 2.001 3.855 1.00 94.62 107 GLY A CA 1
ATOM 796 C C . GLY A 1 107 ? 1.033 2.179 5.296 1.00 94.62 107 GLY A C 1
ATOM 797 O O . GLY A 1 107 ? -0.155 2.369 5.580 1.00 94.62 107 GLY A O 1
ATOM 798 N N . GLY A 1 108 ? 1.992 2.142 6.225 1.00 95.31 108 GLY A N 1
ATOM 799 C CA . GLY A 1 108 ? 1.727 2.226 7.665 1.00 95.31 108 GLY A CA 1
ATOM 800 C C . GLY A 1 108 ? 1.134 3.564 8.114 1.00 95.31 108 GLY A C 1
ATOM 801 O O . GLY A 1 108 ? 0.319 3.593 9.030 1.00 95.31 108 GLY A O 1
ATOM 802 N N . THR A 1 109 ? 1.479 4.669 7.448 1.00 96.62 109 THR A N 1
ATOM 803 C CA . THR A 1 109 ? 0.915 5.993 7.755 1.00 96.62 109 THR A CA 1
ATOM 804 C C . THR A 1 109 ? -0.596 6.027 7.548 1.00 96.62 109 THR A C 1
ATOM 806 O O . THR A 1 109 ? -1.326 6.437 8.447 1.00 96.62 109 THR A O 1
ATOM 809 N N . GLU A 1 110 ? -1.072 5.559 6.392 1.00 97.88 110 GLU A N 1
ATOM 810 C CA . GLU A 1 110 ? -2.505 5.463 6.101 1.00 97.88 110 GLU A CA 1
ATOM 811 C C . GLU A 1 110 ? -3.205 4.530 7.097 1.00 97.88 110 GLU A C 1
ATOM 813 O O . GLU A 1 110 ? -4.232 4.901 7.666 1.00 97.88 110 GLU A O 1
ATOM 818 N N . GLY A 1 111 ? -2.605 3.368 7.388 1.00 96.81 111 GLY A N 1
ATOM 819 C CA . GLY A 1 111 ? -3.140 2.421 8.371 1.00 96.81 111 GLY A CA 1
ATOM 820 C C . GLY A 1 111 ? -3.293 3.035 9.766 1.00 96.81 111 GLY A C 1
ATOM 821 O O . GLY A 1 111 ? -4.361 2.940 10.371 1.00 96.81 111 GLY A O 1
ATOM 822 N N . ASN A 1 112 ? -2.270 3.744 10.251 1.00 96.69 112 ASN A N 1
ATOM 823 C CA . ASN A 1 112 ? -2.308 4.431 11.544 1.00 96.69 112 ASN A CA 1
ATOM 824 C C . ASN A 1 112 ? -3.377 5.529 11.579 1.00 96.69 112 ASN A C 1
ATOM 826 O O . ASN A 1 112 ? -4.131 5.623 12.548 1.00 96.69 112 ASN A O 1
ATOM 830 N N . LEU A 1 113 ? -3.474 6.349 10.528 1.00 96.31 113 LEU A N 1
ATOM 831 C CA . LEU A 1 113 ? -4.494 7.396 10.438 1.00 96.31 113 LEU A CA 1
ATOM 832 C C . LEU A 1 113 ? -5.904 6.805 10.420 1.00 96.31 113 LEU A C 1
ATOM 834 O O . LEU A 1 113 ? -6.783 7.305 11.119 1.00 96.31 113 LEU A O 1
ATOM 838 N N . SER A 1 114 ? -6.115 5.722 9.675 1.00 95.81 114 SER A N 1
ATOM 839 C CA . SER A 1 114 ? -7.402 5.032 9.605 1.00 95.81 114 SER A CA 1
ATOM 840 C C . SER A 1 114 ? -7.801 4.407 10.947 1.00 95.81 114 SER A C 1
ATOM 842 O O . SER A 1 114 ? -8.940 4.574 11.397 1.00 95.81 114 SER A O 1
ATOM 844 N N . ALA A 1 115 ? -6.855 3.771 11.643 1.00 94.81 115 ALA A N 1
ATOM 845 C CA . ALA A 1 115 ? -7.076 3.223 12.978 1.00 94.81 115 ALA A CA 1
ATOM 846 C C . ALA A 1 115 ? -7.412 4.323 13.997 1.00 94.81 115 ALA A C 1
ATOM 848 O O . A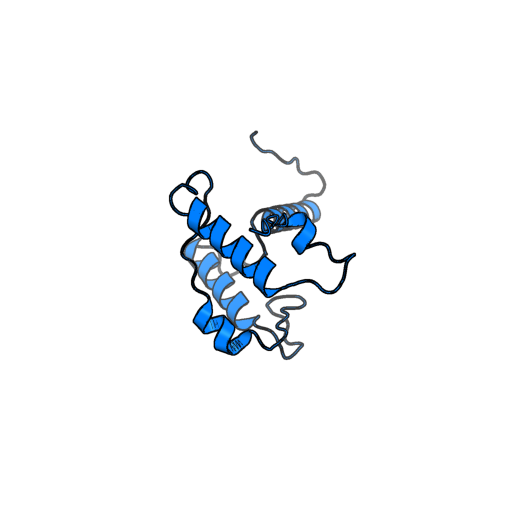LA A 1 115 ? -8.386 4.200 14.741 1.00 94.81 115 ALA A O 1
ATOM 849 N N . LEU A 1 116 ? -6.665 5.433 13.999 1.00 96.38 116 LEU A N 1
ATOM 850 C CA . LEU A 1 116 ? -6.935 6.581 14.869 1.00 96.38 116 LEU A CA 1
ATOM 851 C C . LEU A 1 116 ? -8.282 7.235 14.556 1.00 96.38 116 LEU A C 1
ATOM 853 O O . LEU A 1 116 ? -9.018 7.586 15.476 1.00 96.38 116 LEU A O 1
ATOM 857 N N . HIS A 1 117 ? -8.629 7.369 13.277 1.00 95.81 117 HIS A N 1
ATOM 858 C CA . HIS A 1 117 ? -9.919 7.899 12.852 1.00 95.81 117 HIS A CA 1
ATOM 859 C C . HIS A 1 117 ? -11.073 7.030 13.366 1.00 95.81 117 HIS A C 1
ATOM 861 O O . HIS A 1 117 ? -12.028 7.547 13.947 1.00 95.81 117 HIS A O 1
ATOM 867 N N . THR A 1 118 ? -10.950 5.708 13.232 1.00 94.62 118 THR A N 1
ATOM 868 C CA . THR A 1 118 ? -11.926 4.734 13.744 1.00 94.62 118 THR A CA 1
ATOM 869 C C . THR A 1 118 ? -12.027 4.793 15.271 1.00 94.62 118 THR A C 1
ATOM 871 O O . THR A 1 118 ? -13.124 4.864 15.828 1.00 94.62 118 THR A O 1
ATOM 874 N N . ALA A 1 119 ? -10.888 4.842 15.967 1.00 95.81 119 ALA A N 1
ATOM 875 C CA . ALA A 1 119 ? -10.843 4.961 17.420 1.00 95.81 119 ALA A CA 1
ATOM 876 C C . ALA A 1 119 ? -11.479 6.270 17.908 1.00 95.81 119 ALA A C 1
ATOM 878 O O . ALA A 1 119 ? -12.218 6.255 18.889 1.00 95.81 119 ALA A O 1
ATOM 879 N N . HIS A 1 120 ? -11.253 7.386 17.210 1.00 96.75 120 HIS A N 1
ATOM 880 C CA . HIS A 1 120 ? -11.832 8.684 17.550 1.00 96.75 120 HIS A CA 1
ATOM 881 C C . HIS A 1 120 ? -13.359 8.695 17.411 1.00 96.75 120 HIS A C 1
ATOM 883 O O . HIS A 1 120 ? -14.039 9.239 18.277 1.00 96.75 120 HIS A O 1
ATOM 889 N N . HIS A 1 121 ? -13.916 8.030 16.392 1.00 96.38 121 HIS A N 1
ATOM 890 C CA . HIS A 1 121 ? -15.372 7.878 16.258 1.00 96.38 121 HIS A CA 1
ATOM 891 C C . HIS A 1 121 ? -15.994 7.148 17.453 1.00 96.38 121 HIS A C 1
ATOM 893 O O . HIS A 1 121 ? -17.094 7.485 17.886 1.00 96.38 121 HIS A O 1
ATOM 899 N N . ARG A 1 122 ? -15.286 6.158 18.006 1.00 95.75 122 ARG A N 1
ATOM 900 C CA . ARG A 1 122 ? -15.755 5.370 19.152 1.00 95.75 122 ARG A CA 1
ATOM 901 C C . ARG A 1 122 ? -15.444 6.028 20.501 1.00 95.75 122 ARG A C 1
ATOM 903 O O . ARG A 1 122 ? -16.202 5.865 21.455 1.00 95.75 122 ARG A O 1
ATOM 910 N N . HIS A 1 123 ? -14.345 6.775 20.582 1.00 97.44 123 HIS A N 1
ATOM 911 C CA . HIS A 1 123 ? -13.837 7.417 21.794 1.00 97.44 123 HIS A CA 1
ATOM 912 C C . HIS A 1 123 ? -13.363 8.857 21.508 1.00 97.44 123 HIS A C 1
ATOM 914 O O . HIS A 1 123 ? -12.157 9.123 21.498 1.00 97.44 123 HIS A O 1
ATOM 920 N N . PRO A 1 124 ? -14.287 9.822 21.331 1.00 96.94 124 PRO A N 1
ATOM 921 C CA . PRO A 1 124 ? -13.947 11.172 20.863 1.00 96.94 124 PRO A CA 1
ATOM 922 C C . PRO A 1 124 ? -13.011 11.963 21.784 1.00 96.94 124 PRO A C 1
ATOM 924 O O . PRO A 1 124 ? -12.332 12.885 21.342 1.00 96.94 124 PRO A O 1
ATOM 927 N N . THR A 1 125 ? -12.957 11.609 23.070 1.00 97.38 125 THR A N 1
ATOM 928 C CA . THR A 1 125 ? -12.135 12.286 24.086 1.00 97.38 125 THR A CA 1
ATOM 929 C C . THR A 1 125 ? -10.895 11.487 24.496 1.00 97.38 125 THR A C 1
ATOM 931 O O . THR A 1 125 ? -10.239 11.840 25.478 1.00 97.38 125 THR A O 1
ATOM 934 N N . ALA A 1 126 ? -10.592 10.379 23.810 1.00 96.44 126 ALA A N 1
ATOM 935 C CA . ALA A 1 126 ? -9.414 9.573 24.111 1.00 96.44 126 ALA A CA 1
ATOM 936 C C . ALA A 1 126 ? -8.121 10.368 23.879 1.00 96.44 126 ALA A C 1
ATOM 938 O O . ALA A 1 126 ? -8.024 11.200 22.977 1.00 96.44 126 ALA A O 1
ATOM 939 N N . ARG A 1 127 ? -7.106 10.092 24.701 1.00 96.50 127 ARG A N 1
ATOM 940 C CA . ARG A 1 127 ? -5.767 10.677 24.566 1.00 96.50 127 ARG A CA 1
ATOM 941 C C . ARG A 1 127 ? -4.879 9.716 23.783 1.00 96.50 127 ARG A C 1
ATOM 943 O O . ARG A 1 127 ? -4.885 8.521 24.061 1.00 96.50 127 ARG A O 1
ATOM 950 N N . ILE A 1 128 ? -4.109 10.248 22.838 1.00 95.31 128 ILE A N 1
ATOM 951 C CA . ILE A 1 128 ? -3.133 9.486 22.053 1.00 95.31 128 ILE A CA 1
ATOM 952 C C . ILE A 1 128 ? -1.780 9.550 22.765 1.00 95.31 128 ILE A C 1
ATOM 954 O O . ILE A 1 128 ? -1.360 10.619 23.209 1.00 95.31 128 ILE A O 1
ATOM 958 N N . TYR A 1 129 ? -1.100 8.410 22.851 1.00 95.25 129 TYR A N 1
ATOM 959 C CA . TYR A 1 129 ? 0.242 8.286 23.411 1.00 95.25 129 TYR A CA 1
ATOM 960 C C . TYR A 1 129 ? 1.167 7.678 22.355 1.00 95.25 129 TYR A C 1
ATOM 962 O O . TYR A 1 129 ? 0.785 6.723 21.683 1.00 95.25 129 TYR A O 1
ATOM 970 N N . TYR A 1 130 ? 2.367 8.234 22.209 1.00 95.06 130 TYR A N 1
ATOM 971 C CA . TYR A 1 130 ? 3.411 7.744 21.308 1.00 95.06 130 TYR A CA 1
ATOM 972 C C . TYR A 1 130 ? 4.790 8.107 21.876 1.00 95.06 130 TYR A C 1
ATOM 974 O O . TYR A 1 130 ? 4.897 9.006 22.713 1.00 95.06 130 TYR A O 1
ATOM 982 N N . SER A 1 131 ? 5.831 7.398 21.445 1.00 95.50 131 SER A N 1
ATOM 983 C CA . SER A 1 131 ? 7.229 7.725 21.745 1.00 95.50 131 SER A CA 1
ATOM 984 C C . SER A 1 131 ? 7.866 8.491 20.589 1.00 95.50 131 SER A C 1
ATOM 986 O O . SER A 1 131 ? 7.494 8.282 19.434 1.00 95.50 131 SER A O 1
ATOM 988 N N . THR A 1 132 ? 8.841 9.336 20.909 1.00 80.44 132 THR A N 1
ATOM 989 C CA . THR A 1 132 ? 9.706 10.036 19.947 1.00 80.44 132 THR A CA 1
ATOM 990 C C . THR A 1 132 ? 11.087 9.417 19.913 1.00 80.44 132 THR A C 1
ATOM 992 O O . THR A 1 132 ? 11.581 9.116 21.025 1.00 80.44 132 THR A O 1
#

pLDDT: mean 90.76, std 11.19, range [36.25, 98.25]